Prote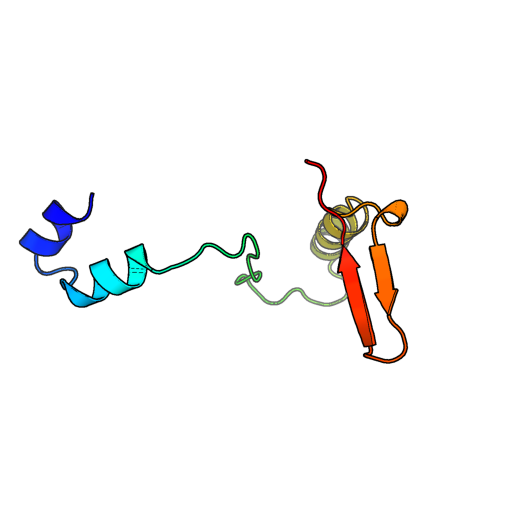in AF-A0A2D6ERN9-F1 (afdb_monomer_lite)

Structure (mmCIF, N/CA/C/O backbone):
data_AF-A0A2D6ERN9-F1
#
_entry.id   AF-A0A2D6ERN9-F1
#
loop_
_atom_site.group_PDB
_atom_site.id
_atom_site.type_symbol
_atom_site.label_atom_id
_atom_site.label_alt_id
_atom_site.label_comp_id
_atom_site.label_asym_id
_atom_site.label_entity_id
_atom_site.label_seq_id
_atom_site.pdbx_PDB_ins_code
_atom_site.Cartn_x
_atom_site.Cartn_y
_atom_site.Cartn_z
_atom_site.occupancy
_atom_site.B_iso_or_equiv
_atom_site.auth_seq_id
_atom_site.auth_comp_id
_atom_site.auth_asym_id
_atom_site.auth_atom_id
_atom_site.pdbx_PDB_model_num
ATOM 1 N N . MET A 1 1 ? -10.521 -5.716 19.843 1.00 65.06 1 MET A N 1
ATOM 2 C CA . MET A 1 1 ? -9.865 -4.440 19.470 1.00 65.06 1 MET A CA 1
ATOM 3 C C . MET A 1 1 ? -10.861 -3.286 19.281 1.00 65.06 1 MET A C 1
ATOM 5 O O . MET A 1 1 ? -10.525 -2.170 19.639 1.00 65.06 1 MET A O 1
ATOM 9 N N . TYR A 1 2 ? -12.086 -3.521 18.793 1.00 84.88 2 TYR A N 1
ATOM 10 C CA . TYR A 1 2 ? -13.073 -2.459 18.507 1.00 84.88 2 TYR A CA 1
ATOM 11 C C . TYR A 1 2 ? -14.007 -2.053 19.671 1.00 84.88 2 TYR A C 1
ATOM 13 O O . TYR A 1 2 ? -14.793 -1.120 19.527 1.00 84.88 2 TYR A O 1
ATOM 21 N N . THR A 1 3 ? -13.919 -2.720 20.826 1.00 86.69 3 THR A N 1
ATOM 22 C CA . THR A 1 3 ? -14.858 -2.591 21.960 1.00 86.69 3 THR A CA 1
ATOM 23 C C . THR A 1 3 ? -14.987 -1.163 22.488 1.00 86.69 3 THR A C 1
ATOM 25 O O . THR A 1 3 ? -16.095 -0.654 22.598 1.00 86.69 3 THR A O 1
ATOM 28 N N . TYR A 1 4 ? -13.866 -0.472 22.703 1.00 93.94 4 TYR A N 1
ATOM 29 C CA . TYR A 1 4 ? -13.870 0.905 23.208 1.00 93.94 4 TYR A CA 1
ATOM 30 C C . TYR A 1 4 ? -14.607 1.891 22.280 1.00 93.94 4 TYR A C 1
ATOM 32 O O . TYR A 1 4 ? -15.313 2.788 22.734 1.00 93.94 4 TYR A O 1
ATOM 40 N N . LEU A 1 5 ? -14.466 1.735 20.961 1.00 92.44 5 LEU A N 1
ATOM 41 C CA . LEU A 1 5 ? -15.105 2.625 19.985 1.00 92.44 5 LEU A CA 1
ATOM 42 C C . LEU A 1 5 ? -16.604 2.338 19.842 1.00 92.44 5 LEU A C 1
ATOM 44 O O . LEU A 1 5 ? -17.383 3.271 19.634 1.00 92.44 5 LEU A O 1
ATOM 48 N N . LEU A 1 6 ? -16.995 1.068 19.979 1.00 93.56 6 LEU A N 1
ATOM 49 C CA . LEU A 1 6 ? -18.392 0.643 19.990 1.00 93.56 6 LEU A CA 1
ATOM 50 C C . LEU A 1 6 ? -1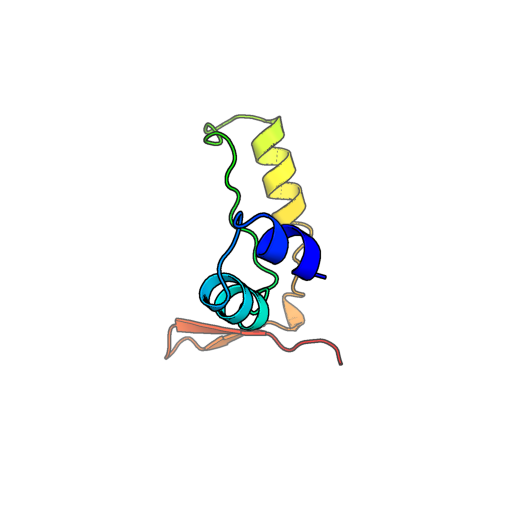9.112 1.181 21.235 1.00 93.56 6 LEU A C 1
ATOM 52 O O . LEU A 1 6 ? -20.176 1.780 21.118 1.00 93.56 6 LEU A O 1
ATOM 56 N N . GLU A 1 7 ? -18.482 1.077 22.409 1.00 94.75 7 GLU A N 1
ATOM 57 C CA . GLU A 1 7 ? -18.995 1.634 23.670 1.00 94.75 7 GLU A CA 1
ATOM 58 C C . GLU A 1 7 ? -19.170 3.159 23.619 1.00 94.75 7 GLU A C 1
ATOM 60 O O . GLU A 1 7 ? -20.091 3.709 24.219 1.00 94.75 7 GLU A O 1
ATOM 65 N N . LYS A 1 8 ? -18.310 3.866 22.876 1.00 95.00 8 LYS A N 1
ATOM 66 C CA . LYS A 1 8 ? -18.419 5.319 22.660 1.00 95.00 8 LYS A CA 1
ATOM 67 C C . LYS A 1 8 ? -19.380 5.707 21.530 1.00 95.00 8 LYS A C 1
ATOM 69 O O . LYS A 1 8 ? -19.467 6.895 21.212 1.00 95.00 8 LYS A O 1
ATOM 74 N N . GLY A 1 9 ? -20.057 4.742 20.902 1.00 93.38 9 GLY A N 1
ATOM 75 C CA . GLY A 1 9 ? -20.979 4.972 19.786 1.00 93.38 9 GLY A CA 1
ATOM 76 C C . GLY A 1 9 ? -20.311 5.578 18.549 1.00 93.38 9 GLY A C 1
ATOM 77 O O . GLY A 1 9 ? -20.967 6.243 17.753 1.00 93.38 9 GLY A O 1
ATOM 78 N N . LYS A 1 10 ? -18.990 5.414 18.403 1.00 94.62 10 LYS A N 1
ATOM 79 C CA . LYS A 1 10 ? -18.220 5.965 17.274 1.00 94.62 10 LYS A CA 1
ATOM 80 C C . LYS A 1 10 ? -18.226 5.053 16.054 1.00 94.62 10 LYS A C 1
ATOM 82 O O . LYS A 1 10 ? -17.939 5.518 14.957 1.00 94.62 10 LYS A O 1
ATOM 87 N N . ILE A 1 11 ? -18.543 3.781 16.255 1.00 94.56 11 ILE A N 1
ATOM 88 C CA . ILE A 1 11 ? -18.688 2.763 15.217 1.00 94.56 11 ILE A CA 1
ATOM 89 C C . ILE A 1 11 ? -19.882 1.876 15.562 1.00 94.56 11 ILE A C 1
ATOM 91 O O . ILE A 1 11 ? -20.283 1.804 16.723 1.00 94.56 11 ILE A O 1
ATOM 95 N N . THR A 1 12 ? -20.434 1.192 14.565 1.00 95.38 12 THR A N 1
ATOM 96 C CA . THR A 1 12 ? -21.538 0.242 14.744 1.00 95.38 12 THR A CA 1
ATOM 97 C C . THR A 1 12 ? -21.053 -1.201 14.627 1.00 95.38 12 THR A C 1
ATOM 99 O O . THR A 1 12 ? -19.970 -1.475 14.101 1.00 95.38 12 THR A O 1
ATOM 102 N N . GLN A 1 13 ? -21.883 -2.143 15.079 1.00 93.50 13 GLN A N 1
ATOM 103 C CA . GLN A 1 13 ? -21.614 -3.574 14.932 1.00 93.50 13 GLN A CA 1
ATOM 104 C C . GLN A 1 13 ? -21.475 -3.995 13.455 1.00 93.50 13 GLN A C 1
ATOM 106 O O . GLN A 1 13 ? -20.650 -4.850 13.118 1.00 93.50 13 GLN A O 1
ATOM 111 N N . ASP A 1 14 ? -22.222 -3.346 12.560 1.00 93.44 14 ASP A N 1
ATOM 112 C CA . ASP A 1 14 ? -22.148 -3.587 11.117 1.00 93.44 14 ASP A CA 1
ATOM 113 C C . ASP A 1 14 ? -20.808 -3.132 10.527 1.00 93.44 14 ASP A C 1
ATOM 115 O O . ASP A 1 14 ? -20.226 -3.835 9.701 1.00 93.44 14 ASP A O 1
ATOM 119 N N . MET A 1 15 ? -20.264 -1.998 10.991 1.00 91.12 15 MET A N 1
ATOM 120 C CA . MET A 1 15 ? -18.936 -1.535 10.568 1.00 91.12 15 MET A CA 1
ATOM 121 C C . MET A 1 15 ? -17.833 -2.500 11.002 1.00 91.12 15 MET A C 1
ATOM 123 O O . MET A 1 15 ? -16.929 -2.770 10.218 1.00 91.12 15 MET A O 1
ATOM 127 N N . ILE A 1 16 ? -17.915 -3.054 12.216 1.00 92.19 16 ILE A N 1
ATOM 128 C CA . ILE A 1 16 ? -16.962 -4.075 12.683 1.00 92.19 16 ILE A CA 1
ATOM 129 C C . ILE A 1 16 ? -17.024 -5.300 11.766 1.00 92.19 16 ILE A C 1
ATOM 131 O O . ILE A 1 16 ? -16.001 -5.748 11.259 1.00 92.19 16 ILE A O 1
ATOM 135 N N . SER A 1 17 ? -18.235 -5.771 11.463 1.00 92.06 17 SER A N 1
ATOM 136 C CA . SER A 1 17 ? -18.449 -6.920 10.577 1.00 92.06 17 SER A CA 1
ATOM 137 C C . SER A 1 17 ? -17.923 -6.685 9.155 1.00 92.06 17 SER A C 1
ATOM 139 O O . SER A 1 17 ? -17.491 -7.628 8.494 1.00 92.06 17 SER A O 1
ATOM 141 N N . LEU A 1 18 ? -17.970 -5.443 8.665 1.00 88.88 18 LEU A N 1
ATOM 142 C CA . LEU A 1 18 ? -17.402 -5.052 7.374 1.00 88.88 18 LEU A CA 1
ATOM 143 C C . LEU A 1 18 ? -15.867 -5.041 7.410 1.00 88.88 18 LEU A C 1
ATOM 145 O O . LEU A 1 18 ? -15.234 -5.568 6.497 1.00 88.88 18 LEU A O 1
ATOM 149 N N . LEU A 1 19 ? -15.277 -4.462 8.459 1.00 85.56 19 LEU A N 1
ATOM 150 C CA . LEU A 1 19 ? -13.826 -4.366 8.635 1.00 85.56 19 LEU A CA 1
ATOM 151 C C . LEU A 1 19 ? -13.182 -5.745 8.815 1.00 85.56 19 LEU A C 1
ATOM 153 O O . LEU A 1 19 ? -12.156 -6.011 8.199 1.00 85.56 19 LEU A O 1
ATOM 157 N N . ASP A 1 20 ? -13.812 -6.645 9.569 1.00 86.75 20 ASP A N 1
ATOM 158 C CA . ASP A 1 20 ? -13.323 -8.018 9.758 1.00 86.75 20 ASP A CA 1
ATOM 159 C C . ASP A 1 20 ? -13.358 -8.834 8.454 1.00 86.75 20 ASP A C 1
ATOM 161 O O . ASP A 1 20 ? -12.542 -9.732 8.241 1.00 86.75 20 ASP A O 1
ATOM 165 N N . LYS A 1 21 ? -14.290 -8.512 7.547 1.00 85.62 21 LYS A N 1
ATOM 166 C CA . LYS A 1 21 ? -14.380 -9.123 6.210 1.00 85.62 21 LYS A CA 1
ATOM 167 C C . LYS A 1 21 ? -13.433 -8.484 5.195 1.00 85.62 21 LYS A C 1
ATOM 169 O O . LYS A 1 21 ? -13.279 -9.021 4.095 1.00 85.62 21 LYS A O 1
ATOM 174 N N . TRP A 1 22 ? -12.815 -7.350 5.523 1.00 81.31 22 TRP A N 1
ATOM 175 C CA . TRP A 1 22 ? -11.934 -6.638 4.610 1.00 81.31 22 TRP A CA 1
ATOM 176 C C . TRP A 1 22 ? -10.647 -7.438 4.378 1.00 81.31 22 TRP A C 1
ATOM 178 O O . TRP A 1 22 ? -9.720 -7.435 5.188 1.00 81.31 22 TRP A O 1
ATOM 188 N N . ARG A 1 23 ? -10.554 -8.116 3.230 1.00 77.56 23 ARG A N 1
ATOM 189 C CA . ARG A 1 23 ? -9.300 -8.732 2.783 1.00 77.56 23 ARG A CA 1
ATOM 190 C C . ARG A 1 23 ? -8.370 -7.644 2.266 1.00 77.56 23 ARG A C 1
ATOM 192 O O . ARG A 1 23 ? -8.611 -7.067 1.208 1.00 77.56 23 ARG A O 1
ATOM 199 N N . HIS A 1 24 ? -7.289 -7.385 2.997 1.00 68.06 24 HIS A N 1
ATOM 200 C CA . HIS A 1 24 ? -6.205 -6.541 2.509 1.00 68.06 24 HIS A CA 1
ATOM 201 C C . HIS A 1 24 ? -5.634 -7.165 1.226 1.00 68.06 24 HIS A C 1
ATOM 203 O O . HIS A 1 24 ? -5.003 -8.217 1.270 1.00 68.06 24 HIS A O 1
ATOM 209 N N . THR A 1 25 ? -5.858 -6.531 0.076 1.00 66.75 25 THR A N 1
ATOM 210 C CA . THR A 1 25 ? -5.435 -7.044 -1.241 1.00 66.75 25 THR A CA 1
ATOM 211 C C . THR A 1 25 ? -3.918 -6.994 -1.439 1.00 66.75 25 THR A C 1
ATOM 213 O O . THR A 1 25 ? -3.415 -7.453 -2.458 1.00 66.75 25 THR A O 1
ATOM 216 N N . GLY A 1 26 ? -3.180 -6.388 -0.500 1.00 64.19 26 GLY A N 1
ATOM 217 C CA . GLY A 1 26 ? -1.759 -6.070 -0.669 1.00 64.19 26 GLY A CA 1
ATOM 218 C C . GLY A 1 26 ? -1.522 -4.908 -1.638 1.00 64.19 26 GLY A C 1
ATOM 219 O O . GLY A 1 26 ? -0.392 -4.450 -1.779 1.00 64.19 26 GLY A O 1
ATOM 220 N N . PHE A 1 27 ? -2.584 -4.407 -2.274 1.00 59.25 27 PHE A N 1
ATOM 221 C CA . PHE A 1 27 ? -2.534 -3.384 -3.300 1.00 59.25 27 PHE A CA 1
ATOM 222 C C . PHE A 1 27 ? -3.019 -2.053 -2.726 1.00 59.25 27 PHE A C 1
ATOM 224 O O . PHE A 1 27 ? -4.199 -1.888 -2.423 1.00 59.25 27 PHE A O 1
ATOM 231 N N . ASN A 1 28 ? -2.103 -1.096 -2.577 1.00 64.94 28 ASN A N 1
ATOM 232 C CA . ASN A 1 28 ? -2.438 0.270 -2.191 1.00 64.94 28 ASN A CA 1
ATOM 233 C C . ASN A 1 28 ? -2.492 1.148 -3.441 1.00 64.94 28 ASN A C 1
ATOM 235 O O . ASN A 1 28 ? -1.481 1.344 -4.115 1.00 64.94 28 ASN A O 1
ATOM 239 N N . VAL A 1 29 ? -3.668 1.702 -3.734 1.00 66.94 29 VAL A N 1
ATOM 240 C CA . VAL A 1 29 ? -3.802 2.774 -4.726 1.00 66.94 29 VAL A CA 1
ATOM 241 C C . VAL A 1 29 ? -3.230 4.044 -4.105 1.00 66.94 29 VAL A C 1
ATOM 243 O O . VAL A 1 29 ? -3.631 4.441 -3.012 1.00 66.94 29 VAL A O 1
ATOM 246 N N . PHE A 1 30 ? -2.281 4.685 -4.785 1.00 74.06 30 PHE A N 1
ATOM 247 C CA . PHE A 1 30 ? -1.742 5.969 -4.346 1.00 74.06 30 PHE A CA 1
ATOM 248 C C . PHE A 1 30 ? -2.868 7.016 -4.279 1.00 74.06 30 PHE A C 1
ATOM 250 O O . PHE A 1 30 ? -3.426 7.393 -5.306 1.00 74.06 30 PHE A O 1
ATOM 257 N N . SER A 1 31 ? -3.195 7.486 -3.071 1.00 73.69 31 SER A N 1
ATOM 258 C CA . SER A 1 31 ? -4.265 8.463 -2.811 1.00 73.69 31 SER A CA 1
ATOM 259 C C . SER A 1 31 ? -3.735 9.873 -2.500 1.00 73.69 31 SER A C 1
ATOM 261 O O . SER A 1 31 ? -4.386 10.640 -1.791 1.00 73.69 31 SER A O 1
ATOM 263 N N . GLY A 1 32 ? -2.517 10.192 -2.948 1.00 80.56 32 GLY A N 1
ATOM 264 C CA . GLY A 1 32 ? -1.884 11.497 -2.744 1.00 80.56 32 GLY A CA 1
ATOM 265 C C . GLY A 1 32 ? -2.221 12.521 -3.838 1.00 80.56 32 GLY A C 1
ATOM 266 O O . GLY A 1 32 ? -2.988 12.226 -4.756 1.00 80.56 32 GLY A O 1
ATOM 267 N N . PRO A 1 33 ? -1.635 13.732 -3.765 1.00 79.56 33 PRO A N 1
ATOM 268 C CA . PRO A 1 33 ? -1.782 14.751 -4.800 1.00 79.56 33 PRO A CA 1
ATOM 269 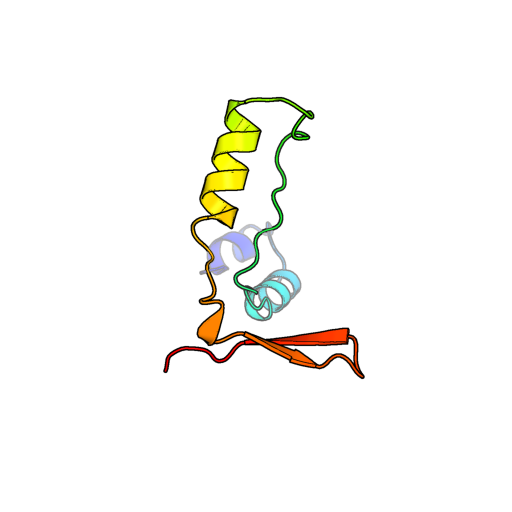C C . PRO A 1 33 ? -1.393 14.222 -6.180 1.00 79.56 33 PRO A C 1
ATOM 271 O O . PRO A 1 33 ? -0.485 13.400 -6.303 1.00 79.56 33 PRO A O 1
ATOM 274 N N . HIS A 1 34 ? -2.053 14.734 -7.221 1.00 79.50 34 HIS A N 1
ATOM 275 C CA . HIS A 1 34 ? -1.777 14.330 -8.594 1.00 79.50 34 HIS A CA 1
ATOM 276 C C . HIS A 1 34 ? -0.287 14.490 -8.930 1.00 79.50 34 HIS A C 1
ATOM 278 O O . HIS A 1 34 ? 0.304 15.555 -8.734 1.00 79.50 34 HIS A O 1
ATOM 284 N N . ILE A 1 35 ? 0.321 13.422 -9.448 1.00 81.94 35 ILE A N 1
ATOM 285 C CA . ILE A 1 35 ? 1.713 13.448 -9.888 1.00 81.94 35 ILE A CA 1
ATOM 286 C C . ILE A 1 35 ? 1.761 14.149 -11.242 1.00 81.94 35 ILE A C 1
ATOM 288 O O . ILE A 1 35 ? 1.346 13.591 -12.254 1.00 81.94 35 ILE A O 1
ATOM 292 N N . LEU A 1 36 ? 2.275 15.378 -11.256 1.00 81.75 36 LEU A N 1
ATOM 293 C CA . LEU A 1 36 ? 2.439 16.133 -12.492 1.00 81.75 36 LEU A CA 1
ATOM 294 C C . LEU A 1 36 ? 3.456 15.456 -13.427 1.00 81.75 36 LEU A C 1
ATOM 296 O O . LEU A 1 36 ? 4.494 14.963 -12.961 1.00 81.75 36 LEU A O 1
ATOM 300 N N . PRO A 1 37 ? 3.207 15.477 -14.750 1.00 74.69 37 PRO A N 1
ATOM 301 C CA . PRO A 1 37 ? 4.175 14.996 -15.723 1.00 74.69 37 PRO A CA 1
ATOM 302 C C . PRO A 1 37 ? 5.485 15.780 -15.591 1.00 74.69 37 PRO A C 1
ATOM 304 O O . PRO A 1 37 ? 5.475 16.988 -15.357 1.00 74.69 37 PRO A O 1
ATOM 307 N N . ARG A 1 38 ? 6.618 15.088 -15.766 1.00 81.56 38 ARG A N 1
ATOM 308 C CA . ARG A 1 38 ? 7.982 15.652 -15.691 1.00 81.56 38 ARG A CA 1
ATOM 309 C C . ARG A 1 38 ? 8.429 16.141 -14.308 1.00 81.56 38 ARG A C 1
ATOM 311 O O . ARG A 1 38 ? 9.480 16.763 -14.205 1.00 81.56 38 ARG A O 1
ATOM 318 N N . ASN A 1 39 ? 7.705 15.824 -13.234 1.00 87.62 39 ASN A N 1
ATOM 319 C CA . ASN A 1 39 ? 8.254 15.996 -11.891 1.00 87.62 39 ASN A CA 1
ATOM 320 C C . ASN A 1 39 ? 9.344 14.940 -11.641 1.00 87.62 39 ASN A C 1
ATOM 322 O O . ASN A 1 39 ? 9.026 13.769 -11.438 1.00 87.62 39 ASN A O 1
ATOM 326 N N . GLU A 1 40 ? 10.614 15.348 -11.655 1.00 84.81 40 GLU A N 1
ATOM 327 C CA . GLU A 1 40 ? 11.765 14.438 -11.546 1.00 84.81 40 GLU A CA 1
ATOM 328 C C . GLU A 1 40 ? 11.683 13.517 -10.327 1.00 84.81 40 GLU A C 1
ATOM 330 O O . GLU A 1 40 ? 11.809 12.303 -10.466 1.00 84.81 40 GLU A O 1
ATOM 335 N N . LYS A 1 41 ? 11.366 14.062 -9.148 1.00 85.12 41 LYS A N 1
ATOM 336 C CA . LYS A 1 41 ? 11.298 13.291 -7.901 1.00 85.12 41 LYS A CA 1
ATOM 337 C C . LYS A 1 41 ? 10.190 12.236 -7.926 1.00 85.12 41 LYS A C 1
ATOM 339 O O . LYS A 1 41 ? 10.390 11.108 -7.474 1.00 85.12 41 LYS A O 1
ATOM 344 N N . SER A 1 42 ? 9.014 12.579 -8.446 1.00 82.12 42 SER A N 1
ATOM 345 C CA . SER A 1 42 ? 7.897 11.636 -8.553 1.00 82.12 42 SER A CA 1
ATOM 346 C C . SER A 1 42 ? 8.118 10.594 -9.651 1.00 82.12 42 SER A C 1
ATOM 348 O O . SER A 1 42 ? 7.755 9.430 -9.463 1.00 82.12 42 SER A O 1
ATOM 350 N N . MET A 1 43 ? 8.746 10.978 -10.766 1.00 83.50 43 MET A N 1
ATOM 351 C CA . MET A 1 43 ? 9.146 10.047 -11.824 1.00 83.50 43 MET A CA 1
ATOM 352 C C . MET A 1 43 ? 10.196 9.059 -11.322 1.00 83.50 43 MET A C 1
ATOM 354 O O . MET A 1 43 ? 10.037 7.861 -11.527 1.00 83.50 43 MET A O 1
ATOM 358 N N . GLU A 1 44 ? 11.220 9.529 -10.611 1.00 83.62 44 GLU A N 1
ATOM 359 C CA . GLU A 1 44 ? 12.265 8.677 -10.043 1.00 83.62 44 GLU A CA 1
ATOM 360 C C . GLU A 1 44 ? 11.692 7.712 -8.998 1.00 83.62 44 GLU A C 1
ATOM 362 O O . GLU A 1 44 ? 11.974 6.517 -9.038 1.00 83.62 44 GLU A O 1
ATOM 367 N N . ASN A 1 45 ? 10.824 8.190 -8.100 1.00 81.88 45 ASN A N 1
ATOM 368 C CA . ASN A 1 45 ? 10.140 7.322 -7.140 1.00 81.88 45 ASN A CA 1
ATOM 369 C C . ASN A 1 45 ? 9.294 6.249 -7.848 1.00 81.88 45 ASN A C 1
ATOM 371 O O . ASN A 1 45 ? 9.347 5.085 -7.457 1.00 81.88 45 ASN A O 1
ATOM 375 N N . SER A 1 46 ? 8.566 6.611 -8.909 1.00 78.62 46 SER A N 1
ATOM 376 C CA . SER A 1 46 ? 7.778 5.658 -9.707 1.00 78.62 46 SER A CA 1
ATOM 377 C C . SER A 1 46 ? 8.676 4.653 -10.434 1.00 78.62 46 SER A C 1
ATOM 379 O O . SER A 1 46 ? 8.420 3.452 -10.403 1.00 78.62 46 SER A O 1
ATOM 381 N N . ALA A 1 47 ? 9.778 5.121 -11.023 1.00 80.81 47 ALA A N 1
ATOM 382 C CA . ALA A 1 47 ? 10.770 4.281 -11.680 1.00 80.81 47 ALA A CA 1
ATOM 383 C C . ALA A 1 47 ? 11.433 3.312 -10.694 1.00 80.81 47 ALA A C 1
ATOM 385 O O . ALA A 1 47 ? 11.589 2.144 -11.023 1.00 80.81 47 ALA A O 1
ATOM 386 N N . ARG A 1 48 ? 11.750 3.733 -9.461 1.00 76.12 48 ARG A N 1
ATOM 387 C CA . ARG A 1 48 ? 12.275 2.833 -8.418 1.00 76.12 48 ARG A CA 1
ATOM 388 C C . ARG A 1 48 ? 11.291 1.713 -8.071 1.00 76.12 48 ARG A C 1
ATOM 390 O O . ARG A 1 48 ? 11.732 0.588 -7.848 1.00 76.12 48 ARG A O 1
ATOM 397 N N . TYR A 1 49 ? 9.987 1.991 -8.067 1.00 67.88 49 TYR A N 1
ATOM 398 C CA . TYR A 1 49 ? 8.952 0.964 -7.893 1.00 67.88 49 TYR A CA 1
ATOM 399 C C . TYR A 1 49 ? 8.827 0.028 -9.105 1.00 67.88 49 TYR A C 1
ATOM 401 O O . TYR A 1 49 ? 8.634 -1.168 -8.917 1.00 67.88 49 TYR A O 1
ATOM 409 N N . LEU A 1 50 ? 8.974 0.540 -10.332 1.00 68.19 50 LEU A N 1
ATOM 410 C CA . LEU A 1 50 ? 8.947 -0.273 -11.557 1.00 68.19 50 LEU A CA 1
ATOM 411 C C . LEU A 1 50 ? 10.200 -1.150 -11.714 1.00 68.19 50 LEU A C 1
ATOM 413 O O . LEU A 1 50 ? 10.095 -2.321 -12.066 1.00 68.19 50 LEU A O 1
ATOM 417 N N . ILE A 1 51 ? 11.382 -0.591 -11.440 1.00 68.06 51 ILE A N 1
ATOM 418 C CA . ILE A 1 51 ? 12.685 -1.267 -11.551 1.00 68.06 51 ILE A CA 1
ATOM 419 C C . ILE A 1 51 ? 12.832 -2.318 -10.451 1.00 68.06 51 ILE A C 1
ATOM 421 O O . ILE A 1 51 ? 13.355 -3.404 -10.693 1.00 68.06 51 ILE A O 1
ATOM 425 N N . ARG A 1 52 ? 12.311 -2.043 -9.249 1.00 63.84 52 ARG A N 1
ATOM 426 C CA . ARG A 1 52 ? 12.111 -3.061 -8.215 1.00 63.84 52 ARG A CA 1
ATOM 427 C C . ARG A 1 52 ? 10.839 -3.844 -8.526 1.00 63.84 52 ARG A C 1
ATOM 429 O O . ARG A 1 52 ? 9.898 -3.839 -7.732 1.00 63.84 52 ARG A O 1
ATOM 436 N N . ALA A 1 53 ? 10.802 -4.491 -9.689 1.00 58.56 53 ALA A N 1
ATOM 437 C CA . ALA A 1 53 ? 9.691 -5.340 -10.073 1.00 58.56 53 ALA A CA 1
ATOM 438 C C . ALA A 1 53 ? 9.391 -6.288 -8.903 1.00 58.56 53 ALA A C 1
ATOM 440 O O . ALA A 1 53 ? 10.209 -7.128 -8.528 1.00 58.56 53 ALA A O 1
ATOM 441 N N . SER A 1 54 ? 8.220 -6.116 -8.282 1.00 65.75 54 SER A N 1
ATOM 442 C CA . SER A 1 54 ? 7.771 -6.957 -7.158 1.00 65.75 54 SER A CA 1
ATOM 443 C C . SER A 1 54 ? 7.545 -8.411 -7.593 1.00 65.75 54 SER A C 1
ATOM 445 O O . SER A 1 54 ? 7.303 -9.294 -6.777 1.00 65.75 54 SER A O 1
ATOM 447 N N . PHE A 1 55 ? 7.663 -8.646 -8.897 1.00 66.94 55 PHE A N 1
ATOM 448 C CA . PHE A 1 55 ? 7.438 -9.879 -9.602 1.00 66.94 55 PHE A CA 1
ATOM 449 C C . PHE A 1 55 ? 8.640 -10.117 -10.522 1.00 66.94 55 PHE A C 1
ATOM 451 O O . PHE A 1 55 ? 8.972 -9.268 -11.346 1.00 66.94 55 PHE A O 1
ATOM 458 N N . SER A 1 56 ? 9.314 -11.259 -10.375 1.00 74.62 56 SER A N 1
ATOM 459 C CA . SER A 1 56 ? 10.316 -11.685 -11.357 1.00 74.62 56 SER A CA 1
ATOM 460 C C . SER A 1 56 ? 9.629 -11.957 -12.695 1.00 74.62 56 SER A C 1
ATOM 462 O O . SER A 1 56 ? 8.633 -12.684 -12.731 1.00 74.62 56 SER A O 1
ATOM 464 N N . LEU A 1 57 ? 10.180 -11.401 -13.777 1.00 75.19 57 LEU A N 1
ATOM 465 C CA . LEU A 1 57 ? 9.696 -11.629 -15.139 1.00 75.19 57 LEU A CA 1
ATOM 466 C C . LEU A 1 57 ? 9.740 -13.117 -15.515 1.00 75.19 57 LEU A C 1
ATOM 468 O O . LEU A 1 57 ? 8.833 -13.600 -16.178 1.00 75.19 57 LEU A O 1
ATOM 472 N N . GLU A 1 58 ? 10.730 -13.861 -15.014 1.00 81.88 58 GLU A N 1
ATOM 473 C CA . GLU A 1 58 ? 10.866 -15.314 -15.222 1.00 81.88 58 GLU A CA 1
ATOM 474 C C . GLU A 1 58 ? 9.669 -16.115 -14.687 1.00 81.88 58 GLU A C 1
ATOM 476 O O . GLU A 1 58 ? 9.504 -17.286 -15.007 1.00 81.88 58 GLU A O 1
ATOM 481 N N . ARG A 1 59 ? 8.841 -15.493 -13.844 1.00 84.19 59 ARG A N 1
ATOM 482 C CA . ARG A 1 59 ? 7.708 -16.117 -13.155 1.00 84.19 59 ARG A CA 1
ATOM 483 C C . ARG A 1 59 ? 6.358 -15.632 -13.676 1.00 84.19 59 ARG A C 1
ATOM 485 O O . ARG A 1 59 ? 5.328 -15.974 -13.096 1.00 84.19 59 ARG A O 1
ATOM 492 N N . MET A 1 60 ? 6.369 -14.797 -14.715 1.00 90.69 60 MET A N 1
ATOM 493 C CA . MET A 1 60 ? 5.185 -14.282 -15.391 1.00 90.69 60 MET A CA 1
ATOM 494 C C . MET A 1 60 ? 4.959 -15.060 -16.686 1.00 90.69 60 MET A C 1
ATOM 496 O O . MET A 1 60 ? 5.829 -15.092 -17.550 1.00 90.69 60 MET A O 1
ATOM 500 N N . THR A 1 61 ? 3.771 -15.640 -16.842 1.00 91.94 61 THR A N 1
ATOM 501 C CA . THR A 1 61 ? 3.331 -16.262 -18.099 1.00 91.94 61 THR A CA 1
ATOM 502 C C . THR A 1 61 ? 2.206 -15.429 -18.693 1.00 91.94 61 THR A C 1
ATOM 504 O O . THR A 1 61 ? 1.214 -15.157 -18.019 1.00 91.94 61 THR A O 1
ATOM 507 N N . TYR A 1 62 ? 2.369 -14.985 -19.940 1.00 91.31 62 TYR A N 1
ATOM 508 C CA . TYR A 1 62 ? 1.335 -14.235 -20.647 1.00 91.31 62 TYR A CA 1
ATOM 509 C C . TYR A 1 62 ? 0.473 -15.169 -21.501 1.00 91.31 62 TYR A C 1
ATOM 511 O O . TYR A 1 62 ? 0.974 -15.808 -22.425 1.00 91.31 62 TYR A O 1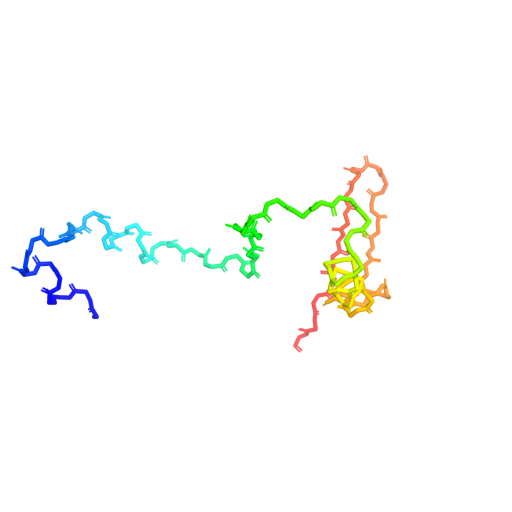
ATOM 519 N N . HIS A 1 63 ? -0.824 -15.186 -21.208 1.00 92.56 63 HIS A N 1
ATOM 520 C CA . HIS A 1 63 ? -1.862 -15.957 -21.889 1.00 92.56 63 HIS A CA 1
ATOM 521 C C . HIS A 1 63 ? -2.562 -15.047 -22.902 1.00 92.56 63 HIS A C 1
ATOM 523 O O . HIS A 1 63 ? -3.476 -14.282 -22.569 1.00 92.56 63 HIS A O 1
ATOM 529 N N . ARG A 1 64 ? -2.066 -15.048 -24.144 1.00 89.88 64 ARG A N 1
ATOM 530 C CA . ARG A 1 64 ? -2.438 -14.066 -25.181 1.00 89.88 64 ARG A CA 1
ATOM 531 C C . ARG A 1 64 ? -3.899 -14.183 -25.607 1.00 89.88 64 ARG A C 1
ATOM 533 O O . ARG A 1 64 ? -4.531 -13.176 -25.905 1.00 89.88 64 ARG A O 1
ATOM 540 N N . GLU A 1 65 ? -4.419 -15.398 -25.626 1.00 91.94 65 GLU A N 1
ATOM 541 C CA . GLU A 1 65 ? -5.780 -15.764 -26.009 1.00 91.94 65 GLU A CA 1
ATOM 542 C C . GLU A 1 65 ? -6.853 -15.142 -25.109 1.00 91.94 65 GLU A C 1
ATOM 544 O O . GLU A 1 65 ? -7.934 -14.811 -25.589 1.00 91.94 65 GLU A O 1
ATOM 549 N N . ILE A 1 66 ? -6.536 -14.927 -23.831 1.00 92.75 66 ILE A N 1
ATOM 550 C CA . ILE A 1 66 ? -7.438 -14.310 -22.847 1.00 92.75 66 ILE A CA 1
ATOM 551 C C . ILE A 1 66 ? -6.966 -12.924 -22.391 1.00 92.75 66 ILE A C 1
ATOM 553 O O . ILE A 1 66 ? -7.671 -12.247 -21.647 1.00 92.75 66 ILE A O 1
ATOM 557 N N . GLY A 1 67 ? -5.788 -12.480 -22.840 1.00 89.25 67 GLY A N 1
ATOM 558 C CA . GLY A 1 67 ? -5.216 -11.182 -22.486 1.00 89.25 67 GLY A CA 1
ATOM 559 C C . GLY A 1 67 ? -4.829 -11.065 -21.010 1.00 89.25 67 GLY A C 1
ATOM 560 O O . GLY A 1 67 ? -4.916 -9.976 -20.446 1.00 89.25 67 GLY A O 1
ATOM 561 N N . GLN A 1 68 ? -4.416 -12.167 -20.378 1.00 89.94 68 GLN A N 1
ATOM 562 C CA . GLN A 1 68 ? -4.105 -12.220 -18.945 1.00 89.94 68 GLN A CA 1
ATOM 563 C C . GLN A 1 68 ? -2.649 -12.611 -18.682 1.00 89.94 68 GLN A C 1
ATOM 565 O O . GLN A 1 68 ? -1.997 -13.239 -19.511 1.00 89.94 68 GLN A O 1
ATOM 570 N N . VAL A 1 69 ? -2.139 -12.231 -17.509 1.00 87.88 69 VAL A N 1
ATOM 571 C CA . VAL A 1 69 ? -0.818 -12.637 -17.010 1.00 87.88 69 VAL A CA 1
ATOM 572 C C . VAL A 1 69 ? -1.015 -13.466 -15.749 1.00 87.88 69 VAL A C 1
ATOM 574 O O . VAL A 1 69 ? -1.664 -13.018 -14.806 1.00 87.88 69 VAL A O 1
ATOM 577 N N . GLU A 1 70 ? -0.420 -14.650 -15.722 1.00 89.62 70 GLU A N 1
ATO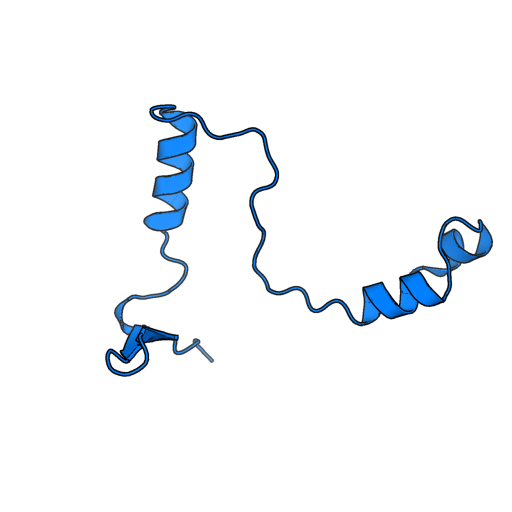M 578 C CA . GLU A 1 70 ? -0.330 -15.503 -14.543 1.00 89.62 70 GLU A CA 1
ATOM 579 C C . GLU A 1 70 ? 1.033 -15.307 -13.870 1.00 89.62 70 GLU A C 1
ATOM 581 O O . GLU A 1 70 ? 2.069 -15.330 -14.539 1.00 89.62 70 GLU A O 1
ATOM 586 N N . TYR A 1 71 ? 1.045 -15.106 -12.549 1.00 88.31 71 TYR A N 1
ATOM 587 C CA . TYR A 1 71 ? 2.274 -15.000 -11.761 1.00 88.31 71 TYR A CA 1
ATOM 588 C C . TYR A 1 71 ? 2.407 -16.176 -10.795 1.00 88.31 71 TYR A C 1
ATOM 590 O O . TYR A 1 71 ? 1.569 -16.362 -9.913 1.00 88.31 71 TYR A O 1
ATOM 598 N N . GLN A 1 72 ? 3.500 -16.927 -10.910 1.00 85.69 72 GLN A N 1
ATOM 599 C CA . GLN A 1 72 ? 3.810 -18.016 -9.986 1.00 85.69 72 GLN A CA 1
ATOM 600 C C . GLN A 1 72 ? 4.455 -17.438 -8.720 1.00 85.69 72 GLN A C 1
ATOM 602 O O . GLN A 1 72 ? 5.548 -16.882 -8.799 1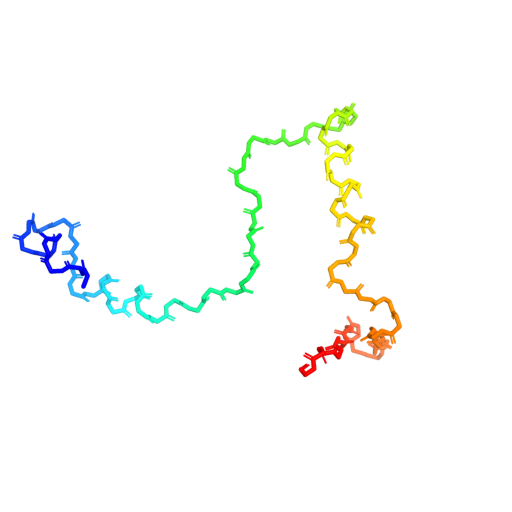.00 85.69 72 GLN A O 1
ATOM 607 N N . SER A 1 73 ? 3.808 -17.548 -7.552 1.00 80.50 73 SER A N 1
ATOM 608 C CA . SER A 1 73 ? 4.372 -17.088 -6.266 1.00 80.50 73 SER A CA 1
ATOM 609 C C . SER A 1 73 ? 5.450 -18.031 -5.736 1.00 80.50 73 SER A C 1
ATOM 611 O O . SER A 1 73 ? 5.517 -19.193 -6.123 1.00 80.50 73 SER A O 1
ATOM 613 N N . LYS A 1 74 ? 6.398 -17.515 -4.932 1.00 71.75 74 LYS A N 1
ATOM 614 C CA . LYS A 1 74 ? 7.411 -18.367 -4.268 1.00 71.75 74 LYS A CA 1
ATOM 615 C C . LYS A 1 74 ? 6.659 -18.993 -3.097 1.00 71.75 74 LYS A C 1
ATOM 617 O O . LYS A 1 74 ? 5.948 -18.249 -2.421 1.00 71.75 74 LYS A O 1
ATOM 622 N N . GLU A 1 75 ? 6.736 -20.313 -2.963 1.00 63.31 75 GLU A N 1
ATOM 623 C CA . GLU A 1 75 ? 6.278 -20.990 -1.745 1.00 63.31 75 GLU A CA 1
ATOM 624 C C . GLU A 1 75 ? 7.051 -20.486 -0.522 1.00 63.31 75 GLU A C 1
ATOM 626 O O . GLU A 1 75 ? 8.246 -20.128 -0.688 1.00 63.31 75 GLU A O 1
#

pLDDT: mean 81.82, std 10.22, range [58.56, 95.38]

Foldseek 3Di:
DCVVCVVVVNDDPVVVVVVVPDDPPVDDDDPDPDDDPPPPVVVVVVVVCVVVPVADPVQWDADPVVRDIDGDDDD

Sequence (75 aa):
MYTYLLEKGKITQDMISLLDKWRHTGFNVFSGPHILPRNEKSMENSARYLIRASFSLERMTYHREIGQVEYQSKE

Radius of gyration: 19.96 Å; chains: 1; bounding box: 35×37×50 Å

Secondary structure (DSSP, 8-state):
--HHHHHTTSS-HHHHHHHHT----S-----SS---TT-HHHHHHHHHHHHS-SS-GGGEEEETTTTEEEE----